Protein AF-A0A8S3G178-F1 (afdb_monomer)

InterPro domains:
  IPR011990 Tetratricopeptide-like helical domain superfamily [G3DSA:1.25.40.10] (26-113)

Sequence (120 aa):
MSNKLLINRLSSLISFEKRAMIINSDFDLANKMKLFNDNNQYQKSLELFDKYKKNNLESCSNFIITQALKACAQLGDIRRGTTIHNRIESHIKDDTYILSALISFYNANKRNFHCEIKEY

pLDDT: mean 78.48, std 17.08, range [37.66, 97.44]

Radius of gyration: 18.47 Å; Cα contacts (8 Å, |Δi|>4): 94; chains: 1; bounding box: 36×57×40 Å

Mean predicted aligned error: 11.5 Å

Nearest PDB structures (foldseek):
  8xwx-assembly1_B  TM=6.080E-01  e=5.961E-01  Homo sapiens
  7pub-assembly1_DH  TM=5.897E-01  e=4.320E-01  Trypanosoma brucei brucei
  7ya9-assembly1_A-2  TM=6.583E-01  e=1.264E+00  Homo sapiens
  2j9q-assembly1_B  TM=7.186E-01  e=2.982E+00  Homo sapiens
  1fch-assembly1_A  TM=5.607E-01  e=4.115E+00  Homo sapiens

Foldseek 3Di:
DPVVVVVVVVVVVVVVVVVLPCCVDLVSLLVVLVVCVVVVVLVVSVVSVVSVCVVPLPPHDLSSLLSNLSSCLSVLVPVVNVVSCVVCVVPCPPDPSNVVSNVSSCVSNVPVVVVVVVPD

Structure (mmCIF, N/CA/C/O backbone):
data_AF-A0A8S3G178-F1
#
_entry.id   AF-A0A8S3G178-F1
#
loop_
_atom_site.group_PDB
_atom_site.id
_atom_site.type_symbol
_atom_site.label_atom_id
_atom_site.label_alt_id
_atom_site.label_comp_id
_atom_site.label_asym_id
_atom_site.label_entity_id
_atom_site.label_seq_id
_atom_site.pdbx_PDB_ins_code
_atom_site.Cartn_x
_atom_site.Cartn_y
_atom_site.Cartn_z
_atom_site.occupancy
_atom_site.B_iso_or_equiv
_atom_site.auth_seq_id
_atom_site.auth_comp_id
_atom_site.auth_asym_id
_atom_site.auth_atom_id
_atom_site.pdbx_PDB_model_num
ATOM 1 N N . MET A 1 1 ? 6.082 43.432 -28.357 1.00 55.62 1 MET A N 1
ATOM 2 C CA . MET A 1 1 ? 4.892 42.939 -27.617 1.00 55.62 1 MET A CA 1
ATOM 3 C C . MET A 1 1 ? 4.906 41.414 -27.412 1.00 55.62 1 MET A C 1
ATOM 5 O O . MET A 1 1 ? 4.433 40.947 -26.384 1.00 55.62 1 MET A O 1
ATOM 9 N N . SER A 1 2 ? 5.524 40.641 -28.314 1.00 62.75 2 SER A N 1
ATOM 10 C CA . SER A 1 2 ? 5.521 39.166 -28.317 1.00 62.75 2 SER A CA 1
ATOM 11 C C . SER A 1 2 ? 6.310 38.483 -27.183 1.00 62.75 2 SER A C 1
ATOM 13 O O . SER A 1 2 ? 5.847 37.480 -26.649 1.00 62.75 2 SER A O 1
ATOM 15 N N . ASN A 1 3 ? 7.442 39.045 -26.735 1.00 56.53 3 ASN A N 1
ATOM 16 C CA . ASN A 1 3 ? 8.271 38.421 -25.685 1.00 56.53 3 ASN A CA 1
ATOM 17 C C . ASN A 1 3 ? 7.591 38.386 -24.311 1.00 56.53 3 ASN A C 1
ATOM 19 O O . ASN A 1 3 ? 7.723 37.409 -23.586 1.00 56.53 3 ASN A O 1
ATOM 23 N N . LYS A 1 4 ? 6.805 39.413 -23.963 1.00 66.19 4 LYS A N 1
ATOM 24 C CA . LYS A 1 4 ? 6.092 39.469 -22.677 1.00 66.19 4 LYS A CA 1
ATOM 25 C C . LYS A 1 4 ? 4.986 38.410 -22.597 1.00 66.19 4 LYS A C 1
ATOM 27 O O . LYS A 1 4 ? 4.785 37.814 -21.546 1.00 66.19 4 LYS A O 1
ATOM 32 N N . LEU A 1 5 ? 4.320 38.123 -23.720 1.00 69.94 5 LEU A N 1
ATOM 33 C CA . LEU A 1 5 ? 3.305 37.068 -23.815 1.00 69.94 5 LEU A CA 1
ATOM 34 C C . LEU A 1 5 ? 3.931 35.665 -23.718 1.00 69.94 5 LEU A C 1
ATOM 36 O O . LEU A 1 5 ? 3.379 34.789 -23.0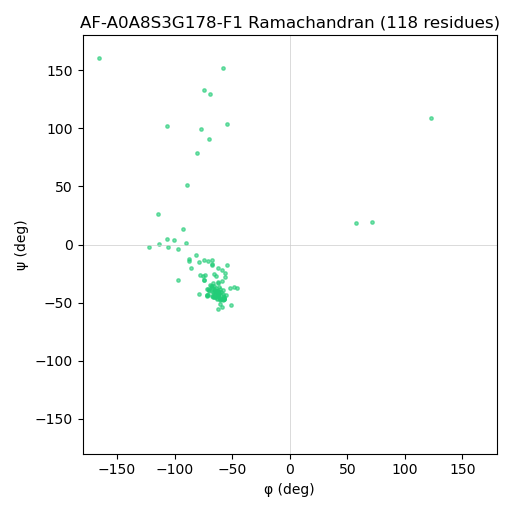58 1.00 69.94 5 LEU A O 1
ATOM 40 N N . LEU A 1 6 ? 5.103 35.474 -24.332 1.00 69.25 6 LEU A N 1
ATOM 41 C CA . LEU A 1 6 ? 5.881 34.232 -24.277 1.00 69.25 6 LEU A CA 1
ATOM 42 C C . LEU A 1 6 ? 6.439 33.968 -22.874 1.00 69.25 6 LEU A C 1
ATOM 44 O O . LEU A 1 6 ? 6.285 32.866 -22.359 1.00 69.25 6 LEU A O 1
ATOM 48 N N . ILE A 1 7 ? 6.995 34.992 -22.222 1.00 72.00 7 ILE A N 1
ATOM 49 C CA . ILE A 1 7 ? 7.466 34.918 -20.832 1.00 72.00 7 ILE A CA 1
ATOM 50 C C . ILE A 1 7 ? 6.301 34.610 -19.891 1.00 72.00 7 ILE A C 1
ATOM 52 O O . ILE A 1 7 ? 6.443 33.750 -19.026 1.00 72.00 7 ILE A O 1
ATOM 56 N N . ASN A 1 8 ? 5.137 35.237 -20.080 1.00 64.38 8 ASN A N 1
ATOM 57 C CA . ASN A 1 8 ? 3.942 34.948 -19.283 1.00 64.38 8 ASN A CA 1
ATOM 58 C C . ASN A 1 8 ? 3.431 33.515 -19.507 1.00 64.38 8 ASN A C 1
ATOM 60 O O . ASN A 1 8 ? 3.055 32.847 -18.549 1.00 64.38 8 ASN A O 1
ATOM 64 N N . ARG A 1 9 ? 3.472 33.001 -20.745 1.00 70.00 9 ARG A N 1
ATOM 65 C CA . ARG A 1 9 ? 3.132 31.598 -21.038 1.00 70.00 9 ARG A CA 1
ATOM 66 C C . ARG A 1 9 ? 4.128 30.626 -20.411 1.00 70.00 9 ARG A C 1
ATOM 68 O O . ARG A 1 9 ? 3.698 29.677 -19.768 1.00 70.00 9 ARG A O 1
ATOM 75 N N . LEU A 1 10 ? 5.430 30.881 -20.517 1.00 69.50 10 LEU A N 1
ATOM 76 C CA . LEU A 1 10 ? 6.470 30.046 -19.909 1.00 69.50 10 LEU A CA 1
ATOM 77 C C . LEU A 1 10 ? 6.400 30.069 -18.381 1.00 69.50 10 LEU A C 1
ATOM 79 O O . LEU A 1 10 ? 6.437 29.020 -17.758 1.00 69.50 10 LEU A O 1
ATOM 83 N N . SER A 1 11 ? 6.212 31.233 -17.761 1.00 72.19 11 SER A N 1
ATOM 84 C CA . SER A 1 11 ? 6.027 31.336 -16.306 1.00 72.19 11 SER A CA 1
ATOM 85 C C . SER A 1 11 ? 4.712 30.704 -15.838 1.00 72.19 11 SER A C 1
ATOM 87 O O . SER A 1 11 ? 4.682 30.088 -14.771 1.00 72.19 11 SER A O 1
ATOM 89 N N . SER A 1 12 ? 3.648 30.755 -16.649 1.00 64.25 12 SER A N 1
ATOM 90 C CA . SER A 1 12 ? 2.417 29.997 -16.396 1.00 64.25 12 SER A CA 1
ATOM 91 C C . SER A 1 12 ? 2.614 28.482 -16.538 1.00 64.25 12 SER A C 1
ATOM 93 O O . SER A 1 12 ? 2.099 27.739 -15.717 1.00 64.25 12 SER A O 1
ATOM 95 N N . LEU A 1 13 ? 3.419 28.017 -17.501 1.00 61.78 13 LEU A N 1
ATOM 96 C CA . LEU A 1 13 ? 3.734 26.597 -17.706 1.00 61.78 13 LEU A CA 1
ATOM 97 C C . LEU A 1 13 ? 4.645 26.063 -16.598 1.00 61.78 13 LEU A C 1
ATOM 99 O O . LEU A 1 13 ? 4.352 25.026 -16.025 1.00 61.78 13 LEU A O 1
ATOM 103 N N . ILE A 1 14 ? 5.667 26.824 -16.204 1.00 61.78 14 ILE A N 1
ATOM 104 C CA . ILE A 1 14 ? 6.559 26.499 -15.083 1.00 61.78 14 ILE A CA 1
ATOM 105 C C . ILE A 1 14 ? 5.786 26.492 -13.756 1.00 61.78 14 ILE A C 1
ATOM 107 O O . ILE A 1 14 ? 6.047 25.659 -12.891 1.00 61.78 14 ILE A O 1
ATOM 111 N N . SER A 1 15 ? 4.823 27.402 -13.560 1.00 56.84 15 SER A N 1
ATOM 112 C CA . SER A 1 15 ? 3.964 27.385 -12.363 1.00 56.84 15 SER A CA 1
ATOM 113 C C . SER A 1 15 ? 2.889 26.295 -12.410 1.00 56.84 15 SER A C 1
ATOM 115 O O . SER A 1 15 ? 2.498 25.793 -11.356 1.00 56.84 15 SER A O 1
ATOM 117 N N . PHE A 1 16 ? 2.453 25.887 -13.603 1.00 53.81 16 PHE A N 1
ATOM 118 C CA . PHE A 1 16 ? 1.552 24.756 -13.815 1.00 53.81 16 PHE A CA 1
ATOM 119 C C . PHE A 1 16 ? 2.260 23.416 -13.562 1.00 53.81 16 PHE A C 1
ATOM 121 O O . PHE A 1 16 ? 1.739 22.589 -12.818 1.00 53.81 16 PHE A O 1
ATOM 128 N N . GLU A 1 17 ? 3.490 23.249 -14.053 1.00 52.09 17 GLU A N 1
ATOM 129 C CA . GLU A 1 17 ? 4.360 22.103 -13.756 1.00 52.09 17 GLU A CA 1
ATOM 130 C C . GLU A 1 17 ? 4.732 22.041 -12.267 1.00 52.09 17 GLU A C 1
ATOM 132 O O . GLU A 1 17 ? 4.668 20.974 -11.663 1.00 52.09 17 GLU A O 1
ATOM 137 N N . LYS A 1 18 ? 5.005 23.185 -11.618 1.00 51.62 18 LYS A N 1
ATOM 138 C CA . LYS A 1 18 ? 5.276 23.257 -10.165 1.00 51.62 18 LYS A CA 1
ATOM 139 C C . LYS A 1 18 ? 4.056 23.013 -9.267 1.00 51.62 18 LYS A C 1
ATOM 141 O O . LYS A 1 18 ? 4.229 22.838 -8.062 1.00 51.62 18 LYS A O 1
ATOM 146 N N . ARG A 1 19 ? 2.830 23.036 -9.806 1.00 40.72 19 ARG A N 1
ATOM 147 C CA . ARG A 1 19 ? 1.593 22.745 -9.051 1.00 40.72 19 ARG A CA 1
ATOM 148 C C . ARG A 1 19 ? 1.236 21.263 -9.025 1.00 40.72 19 ARG A C 1
ATOM 150 O O . ARG A 1 19 ? 0.433 20.860 -8.182 1.00 40.72 19 ARG A O 1
ATOM 157 N N . ALA A 1 20 ? 1.849 20.447 -9.878 1.00 46.44 20 ALA A N 1
ATOM 158 C CA . ALA A 1 20 ? 1.932 19.024 -9.614 1.00 46.44 20 ALA A CA 1
ATOM 159 C C . ALA A 1 20 ? 2.874 18.844 -8.423 1.00 46.44 20 ALA A C 1
ATOM 161 O O . ALA A 1 20 ? 3.958 19.415 -8.378 1.00 46.44 20 ALA A O 1
ATOM 162 N N . MET A 1 21 ? 2.444 18.093 -7.418 1.00 48.03 21 MET A N 1
ATOM 163 C CA . MET A 1 21 ? 3.318 17.688 -6.331 1.00 48.03 21 MET A CA 1
ATOM 164 C C . MET A 1 21 ? 4.548 17.002 -6.940 1.00 48.03 21 MET A C 1
ATOM 166 O O . MET A 1 21 ? 4.435 15.877 -7.420 1.00 48.03 21 MET A O 1
ATOM 170 N N . ILE A 1 22 ? 5.688 17.701 -6.975 1.00 50.06 22 ILE A N 1
ATOM 171 C CA . ILE A 1 22 ? 6.938 17.169 -7.515 1.00 50.06 22 ILE A CA 1
ATOM 172 C C . ILE A 1 22 ? 7.416 16.110 -6.528 1.00 50.06 22 ILE A C 1
ATOM 174 O O . ILE A 1 22 ? 8.063 16.391 -5.521 1.00 50.06 22 ILE A O 1
ATOM 178 N N . ILE A 1 23 ? 7.001 14.879 -6.767 1.00 55.75 23 ILE A N 1
ATOM 179 C CA . ILE A 1 23 ? 7.631 13.714 -6.183 1.00 55.75 23 ILE A CA 1
ATOM 180 C C . ILE A 1 23 ? 8.903 13.537 -7.013 1.00 55.75 23 ILE A C 1
ATOM 182 O O . ILE A 1 23 ? 8.833 13.079 -8.149 1.00 55.75 23 ILE A O 1
ATOM 186 N N . ASN A 1 24 ? 10.041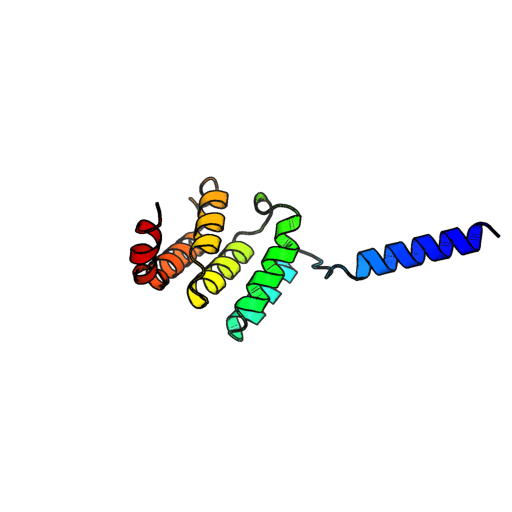 13.995 -6.486 1.00 56.91 24 ASN A 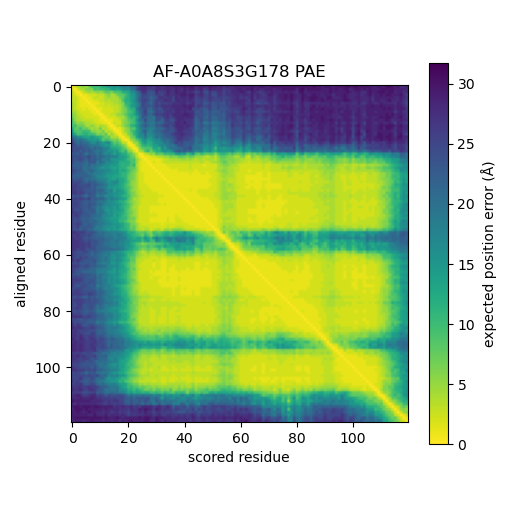N 1
ATOM 187 C CA . ASN A 1 24 ? 11.309 14.021 -7.223 1.00 56.91 24 ASN A CA 1
ATOM 188 C C . ASN A 1 24 ? 11.859 12.608 -7.517 1.00 56.91 24 ASN A C 1
ATOM 190 O O . ASN A 1 24 ? 12.761 12.474 -8.340 1.00 56.91 24 ASN A O 1
ATOM 194 N N . SER A 1 25 ? 11.321 11.558 -6.881 1.00 71.19 25 SER A N 1
ATOM 195 C CA . SER A 1 25 ? 11.703 10.160 -7.106 1.00 71.19 25 SER A CA 1
ATOM 196 C C . SER A 1 25 ? 10.699 9.166 -6.500 1.00 71.19 25 SER A C 1
ATOM 198 O O . SER A 1 25 ? 9.970 9.493 -5.561 1.00 71.19 25 SER A O 1
ATOM 200 N N . ASP A 1 26 ? 10.723 7.918 -6.978 1.00 77.00 26 ASP A N 1
ATOM 201 C CA . ASP A 1 26 ? 10.045 6.761 -6.364 1.00 77.00 26 ASP A CA 1
ATOM 202 C C . ASP A 1 26 ? 10.323 6.659 -4.845 1.00 77.00 26 ASP A C 1
ATOM 204 O O . ASP A 1 26 ? 9.445 6.337 -4.041 1.00 77.00 26 ASP A O 1
ATOM 208 N N . PHE A 1 27 ? 11.547 7.005 -4.437 1.00 78.81 27 PHE A N 1
ATOM 209 C CA . PHE A 1 27 ? 11.989 7.001 -3.044 1.00 78.81 27 PHE A CA 1
ATOM 210 C C . PHE A 1 27 ? 11.271 8.060 -2.192 1.00 78.81 27 PHE A C 1
ATOM 212 O O . PHE A 1 27 ? 10.806 7.761 -1.087 1.00 78.81 27 PHE A O 1
ATOM 219 N N . ASP A 1 28 ? 11.123 9.285 -2.703 1.00 83.56 28 ASP A N 1
ATOM 220 C CA . ASP A 1 28 ? 10.434 10.368 -1.989 1.00 83.56 28 ASP A CA 1
ATOM 221 C C . ASP A 1 28 ? 8.952 10.058 -1.787 1.00 83.56 28 ASP A C 1
ATOM 223 O O . ASP A 1 28 ? 8.390 10.330 -0.719 1.00 83.56 28 ASP A O 1
ATOM 227 N N . LEU A 1 29 ? 8.318 9.451 -2.795 1.00 86.38 29 LEU A N 1
ATOM 228 C CA . LEU A 1 29 ? 6.944 8.978 -2.676 1.00 86.38 29 LEU A CA 1
ATOM 229 C C . LEU A 1 29 ? 6.817 7.966 -1.553 1.00 86.38 29 LEU A C 1
ATOM 231 O O . LEU A 1 29 ? 5.974 8.126 -0.670 1.00 86.38 29 LEU A O 1
ATOM 235 N N . ALA A 1 30 ? 7.642 6.924 -1.599 1.00 87.62 30 ALA A N 1
ATOM 236 C CA . ALA A 1 30 ? 7.506 5.794 -0.705 1.00 87.62 30 ALA A CA 1
ATOM 237 C C . ALA A 1 30 ? 7.727 6.205 0.756 1.00 87.62 30 ALA A C 1
ATOM 239 O O . ALA A 1 30 ? 6.951 5.824 1.634 1.00 87.62 30 ALA A O 1
ATOM 240 N N . ASN A 1 31 ? 8.716 7.066 1.014 1.00 91.00 31 ASN A N 1
ATOM 241 C CA . ASN A 1 31 ? 8.953 7.627 2.343 1.00 91.00 31 ASN A CA 1
ATOM 242 C C . ASN A 1 31 ? 7.792 8.493 2.825 1.00 91.00 31 ASN A C 1
ATOM 244 O O . ASN A 1 31 ? 7.401 8.417 3.991 1.00 91.00 31 ASN A O 1
ATOM 248 N N . LYS A 1 32 ? 7.198 9.294 1.937 1.00 92.56 32 LYS A N 1
ATOM 249 C CA . LYS A 1 32 ? 6.063 10.145 2.298 1.00 92.56 32 LYS A CA 1
ATOM 250 C C . LYS A 1 32 ? 4.787 9.338 2.541 1.00 92.56 32 LYS A C 1
ATOM 252 O O . LYS A 1 32 ? 4.057 9.630 3.485 1.00 92.56 32 LYS A O 1
ATOM 257 N N . MET A 1 33 ? 4.546 8.293 1.751 1.00 95.00 33 MET A N 1
ATOM 258 C CA . MET A 1 33 ? 3.469 7.330 1.994 1.00 95.00 33 MET A CA 1
ATOM 259 C C . MET A 1 33 ? 3.670 6.591 3.315 1.00 95.00 33 MET A C 1
ATOM 261 O O . MET A 1 33 ? 2.730 6.488 4.102 1.00 95.00 33 MET A O 1
ATOM 265 N N . LYS A 1 34 ? 4.898 6.139 3.604 1.00 95.50 34 LYS A N 1
ATOM 266 C CA . LYS A 1 34 ? 5.238 5.541 4.898 1.00 95.50 34 LYS A CA 1
ATOM 267 C C . LYS A 1 34 ? 4.950 6.509 6.045 1.00 95.50 34 LYS A C 1
ATOM 269 O O . LYS A 1 34 ? 4.278 6.122 6.992 1.00 95.50 34 LYS A O 1
ATOM 274 N N . LEU A 1 35 ? 5.381 7.768 5.936 1.00 96.19 35 LEU A N 1
ATOM 275 C CA . LEU A 1 35 ? 5.114 8.795 6.946 1.00 96.19 35 LEU A CA 1
ATOM 276 C C . LEU A 1 35 ? 3.609 8.995 7.179 1.00 96.19 35 LEU A C 1
ATOM 278 O O . LEU A 1 35 ? 3.172 9.109 8.322 1.00 96.19 35 LEU A O 1
ATOM 282 N N . PHE A 1 36 ? 2.798 9.030 6.119 1.00 96.88 36 PHE A N 1
ATOM 283 C CA . PHE A 1 36 ? 1.345 9.112 6.268 1.00 96.88 36 PHE A CA 1
ATOM 284 C C . PHE A 1 36 ? 0.763 7.870 6.942 1.00 96.88 36 PHE A C 1
ATOM 286 O O . PHE A 1 36 ? -0.055 8.008 7.849 1.00 96.88 36 PHE A O 1
ATOM 293 N N . ASN A 1 37 ? 1.205 6.676 6.549 1.00 97.19 37 ASN A N 1
ATOM 294 C CA . ASN A 1 37 ? 0.752 5.419 7.137 1.00 97.19 37 ASN A CA 1
ATOM 295 C C . ASN A 1 37 ? 1.105 5.311 8.625 1.00 97.19 37 ASN A C 1
ATOM 297 O O . ASN A 1 37 ? 0.262 4.907 9.418 1.00 97.19 37 ASN A O 1
ATOM 301 N N . ASP A 1 38 ? 2.324 5.688 9.011 1.00 96.25 38 ASP A N 1
ATOM 302 C CA . ASP A 1 38 ? 2.780 5.655 10.406 1.00 96.25 38 ASP A CA 1
ATOM 303 C C . ASP A 1 38 ? 2.006 6.660 11.280 1.00 96.25 38 ASP A C 1
ATOM 305 O O . ASP A 1 38 ? 1.814 6.433 12.471 1.00 96.25 38 ASP A O 1
ATOM 309 N N . ASN A 1 39 ? 1.468 7.720 10.668 1.00 97.44 39 ASN A N 1
ATOM 310 C CA . ASN A 1 39 ? 0.589 8.701 11.308 1.00 97.44 39 ASN A CA 1
ATOM 311 C C . ASN A 1 39 ? -0.913 8.375 11.172 1.00 97.44 39 ASN A C 1
ATOM 313 O O . ASN A 1 39 ? -1.748 9.249 11.408 1.00 97.44 39 ASN A O 1
ATOM 317 N N . ASN A 1 40 ? -1.282 7.154 10.764 1.00 97.12 40 ASN A N 1
ATOM 318 C CA . ASN A 1 40 ? -2.667 6.721 10.514 1.00 97.12 40 ASN A CA 1
ATOM 319 C C . ASN A 1 40 ? -3.434 7.557 9.465 1.00 97.12 40 ASN A C 1
ATOM 321 O O . ASN A 1 40 ? -4.661 7.516 9.382 1.00 97.12 40 ASN A O 1
ATOM 325 N N . GLN A 1 41 ? -2.731 8.316 8.624 1.00 97.00 41 GLN A N 1
ATOM 326 C CA . GLN A 1 41 ? -3.305 9.134 7.553 1.00 97.00 41 GLN A CA 1
ATOM 327 C C . GLN A 1 41 ? -3.424 8.331 6.250 1.00 97.00 41 GLN A C 1
ATOM 329 O O . GLN A 1 41 ? -2.976 8.764 5.187 1.00 97.00 41 GLN A O 1
ATOM 334 N N . TYR A 1 42 ? -4.039 7.150 6.327 1.00 97.12 42 TYR A N 1
ATOM 335 C CA . TYR A 1 42 ? -4.110 6.180 5.229 1.00 97.12 42 TYR A CA 1
ATOM 336 C C . TYR A 1 42 ? -4.753 6.752 3.962 1.00 97.12 42 TYR A C 1
ATOM 338 O O . TYR A 1 42 ? -4.260 6.524 2.860 1.00 97.12 42 TYR A O 1
ATOM 346 N N . GLN A 1 43 ? -5.795 7.573 4.115 1.00 96.88 43 GLN A N 1
ATOM 347 C CA . GLN A 1 43 ? -6.462 8.215 2.982 1.00 96.88 43 GLN A CA 1
ATOM 348 C C . GLN A 1 43 ? -5.508 9.144 2.217 1.00 96.88 43 GLN A C 1
ATOM 350 O O . GLN A 1 43 ? -5.429 9.077 0.995 1.00 96.88 43 GLN A O 1
ATOM 355 N N . LYS A 1 44 ? -4.706 9.951 2.929 1.00 95.00 44 LYS A N 1
ATOM 356 C CA . LYS A 1 44 ? -3.705 10.838 2.309 1.00 95.00 44 LYS A CA 1
ATOM 357 C C . LYS A 1 44 ? -2.590 10.049 1.628 1.00 95.00 44 LYS A C 1
ATOM 359 O O . LYS A 1 44 ? -2.092 10.471 0.587 1.00 95.00 44 LYS A O 1
ATOM 364 N N . SER A 1 45 ? -2.204 8.913 2.211 1.00 95.19 45 SER A N 1
ATOM 365 C CA . SER A 1 45 ? -1.243 7.981 1.614 1.00 95.19 45 SER A CA 1
ATOM 366 C C . SER A 1 45 ? -1.742 7.461 0.265 1.00 95.19 45 SER A C 1
ATOM 368 O O . SER A 1 45 ? -1.017 7.523 -0.727 1.00 95.19 45 SER A O 1
ATOM 370 N N . LEU A 1 46 ? -3.010 7.042 0.192 1.00 94.38 46 LEU A N 1
ATOM 371 C CA . LEU A 1 46 ? -3.619 6.566 -1.049 1.00 94.38 46 LEU A CA 1
ATOM 372 C C . LEU A 1 46 ? -3.886 7.677 -2.067 1.00 94.38 46 LEU A C 1
ATOM 374 O O . LEU A 1 46 ? -3.650 7.468 -3.249 1.00 94.38 46 LEU A O 1
ATOM 378 N N . GLU A 1 47 ? -4.306 8.869 -1.646 1.00 92.56 47 GLU A N 1
ATOM 379 C CA . GLU A 1 47 ? -4.432 10.020 -2.552 1.00 92.56 47 GLU A CA 1
ATOM 380 C C . GLU A 1 47 ? -3.088 10.401 -3.176 1.00 92.56 47 GLU A C 1
ATOM 382 O O . GLU A 1 47 ? -3.010 10.790 -4.343 1.00 92.56 47 GLU A O 1
ATOM 387 N N . LEU A 1 48 ? -2.018 10.308 -2.387 1.00 89.88 48 LEU A N 1
ATOM 388 C CA . LEU A 1 48 ? -0.666 10.533 -2.861 1.00 89.88 48 LEU A CA 1
ATOM 389 C C . LEU A 1 48 ? -0.247 9.443 -3.862 1.00 89.88 48 LEU A C 1
ATOM 391 O O . LEU A 1 48 ? 0.267 9.762 -4.935 1.00 89.88 48 LEU A O 1
ATOM 395 N N . PHE A 1 49 ? -0.524 8.181 -3.543 1.00 89.94 49 PHE A N 1
ATOM 396 C CA . PHE A 1 49 ? -0.308 7.063 -4.454 1.00 89.94 49 PHE A CA 1
ATOM 397 C C . PHE A 1 49 ? -1.068 7.235 -5.773 1.00 89.94 49 PHE A C 1
ATOM 399 O O . PHE A 1 49 ? -0.472 7.092 -6.833 1.00 89.94 49 PHE A O 1
ATOM 406 N N . ASP A 1 50 ? -2.347 7.610 -5.736 1.00 87.81 50 ASP A N 1
ATOM 407 C CA . ASP A 1 50 ? -3.181 7.803 -6.929 1.00 87.81 50 ASP A CA 1
ATOM 408 C C . ASP A 1 50 ? -2.647 8.928 -7.825 1.00 87.81 50 ASP A C 1
ATOM 410 O O . ASP A 1 50 ? -2.622 8.799 -9.053 1.00 87.81 50 ASP A O 1
ATOM 414 N N . LYS A 1 51 ? -2.175 10.024 -7.214 1.00 83.69 51 LYS A N 1
ATOM 415 C CA . LYS A 1 51 ? -1.532 11.132 -7.936 1.00 83.69 51 LYS A CA 1
ATOM 416 C C . LYS A 1 51 ? -0.270 10.677 -8.663 1.00 83.69 51 LYS A C 1
ATOM 418 O O . LYS A 1 51 ? -0.022 11.155 -9.766 1.00 83.69 51 LYS A O 1
ATOM 423 N N . TYR A 1 52 ? 0.496 9.762 -8.072 1.00 79.31 52 TYR A N 1
ATOM 424 C CA . TYR A 1 52 ? 1.707 9.222 -8.689 1.00 79.31 52 TYR A CA 1
ATOM 425 C C . TYR A 1 52 ? 1.419 8.146 -9.742 1.00 79.31 52 TYR A C 1
ATOM 427 O O . TYR A 1 52 ? 1.968 8.168 -10.842 1.00 79.31 52 TYR A O 1
ATOM 435 N N . LYS A 1 53 ? 0.478 7.248 -9.437 1.00 69.00 53 LYS A N 1
ATOM 43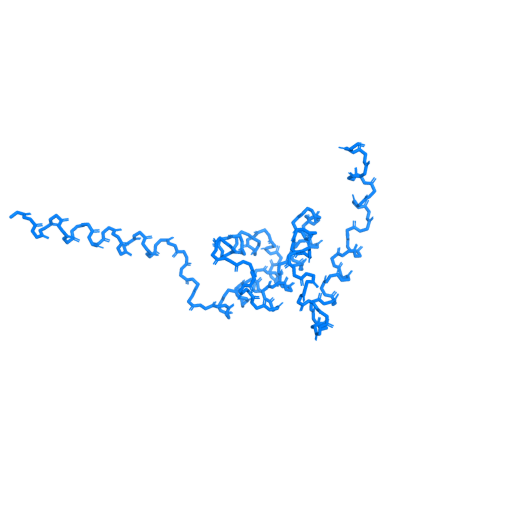6 C CA . LYS A 1 53 ? 0.034 6.126 -10.273 1.00 69.00 53 LYS A CA 1
ATOM 437 C C . LYS A 1 53 ? -0.452 6.557 -11.657 1.00 69.00 53 LYS A C 1
ATOM 439 O O . LYS A 1 53 ? -0.381 5.753 -12.587 1.00 69.00 53 LYS A O 1
ATOM 444 N N . LYS A 1 54 ? -0.898 7.810 -11.826 1.00 60.47 54 LYS A N 1
ATOM 445 C CA . LYS A 1 54 ? -1.306 8.373 -13.126 1.00 60.47 54 LYS A CA 1
ATOM 446 C C . LYS A 1 54 ? -0.219 8.248 -14.214 1.00 60.47 54 LYS A C 1
ATOM 448 O O . LYS A 1 54 ? -0.560 8.311 -15.389 1.00 60.47 54 LYS A O 1
ATOM 453 N N . ASN A 1 55 ? 1.040 8.010 -13.829 1.00 55.41 55 ASN A N 1
ATOM 454 C CA . ASN A 1 55 ? 2.190 7.941 -14.732 1.00 55.41 55 ASN A CA 1
ATOM 455 C C . ASN A 1 55 ? 2.762 6.528 -14.997 1.00 55.41 55 ASN A C 1
ATOM 457 O O . ASN A 1 55 ? 3.756 6.467 -15.708 1.00 55.41 55 ASN A O 1
ATOM 461 N N . ASN A 1 56 ? 2.145 5.445 -14.486 1.00 61.75 56 ASN A N 1
ATOM 462 C CA . ASN A 1 56 ? 2.422 3.997 -14.700 1.00 61.75 56 ASN A CA 1
ATOM 463 C C . ASN A 1 56 ? 2.708 3.228 -13.397 1.00 61.75 56 ASN A C 1
ATOM 465 O O . ASN A 1 56 ? 3.771 3.326 -12.791 1.00 61.75 56 ASN A O 1
ATOM 469 N N . LEU A 1 57 ? 1.754 2.379 -13.011 1.00 65.06 57 LEU A N 1
ATOM 470 C CA . LEU A 1 57 ? 1.828 1.477 -11.851 1.00 65.06 57 LEU A CA 1
ATOM 471 C C . LEU A 1 57 ? 2.951 0.435 -11.961 1.00 65.06 57 LEU A C 1
ATOM 473 O O . LEU A 1 57 ? 3.536 0.055 -10.955 1.00 65.06 57 LEU A O 1
ATOM 477 N N . GLU A 1 58 ? 3.236 -0.013 -13.182 1.00 63.75 58 GLU A N 1
ATOM 478 C CA . GLU A 1 58 ? 4.252 -1.032 -13.492 1.00 63.75 58 GLU A CA 1
ATOM 479 C C . GLU A 1 58 ? 5.681 -0.541 -13.224 1.00 63.75 58 GLU A C 1
ATOM 481 O O . GLU A 1 58 ? 6.599 -1.345 -13.110 1.00 63.75 58 GLU A O 1
ATOM 486 N N . SER A 1 59 ? 5.870 0.775 -13.087 1.00 66.75 59 SER A N 1
ATOM 487 C CA . SER A 1 59 ? 7.163 1.388 -12.773 1.00 66.75 59 SER A CA 1
ATOM 488 C C . SER A 1 59 ? 7.349 1.692 -11.285 1.00 66.75 59 SER A C 1
ATOM 490 O O . SER A 1 59 ? 8.420 2.152 -10.909 1.00 66.75 59 SER A O 1
ATOM 492 N N . CYS A 1 60 ? 6.336 1.463 -10.441 1.00 79.38 60 CYS A N 1
ATOM 493 C CA . CYS A 1 60 ? 6.441 1.722 -9.007 1.00 79.38 60 CYS A CA 1
ATOM 494 C C . CYS A 1 60 ? 7.303 0.655 -8.323 1.00 79.38 60 CYS A C 1
ATOM 496 O O . CYS A 1 60 ? 7.055 -0.540 -8.473 1.00 79.38 60 CYS A O 1
ATOM 498 N N . SER A 1 61 ? 8.240 1.079 -7.478 1.00 85.12 61 SER A N 1
ATOM 499 C CA . SER A 1 61 ? 8.977 0.163 -6.607 1.00 85.12 61 SER A CA 1
ATOM 500 C C . SER A 1 61 ? 8.070 -0.655 -5.674 1.00 85.12 61 SER A C 1
ATOM 502 O O . SER A 1 61 ? 7.020 -0.205 -5.196 1.00 85.12 61 SER A O 1
ATOM 504 N N . ASN A 1 62 ? 8.546 -1.847 -5.314 1.00 87.06 62 ASN A N 1
ATOM 505 C CA . ASN A 1 62 ? 7.870 -2.774 -4.401 1.00 87.06 62 ASN A CA 1
ATOM 506 C C . ASN A 1 62 ? 7.543 -2.157 -3.031 1.00 87.06 62 ASN A C 1
ATOM 508 O O . ASN A 1 62 ? 6.551 -2.504 -2.379 1.00 87.06 62 ASN A O 1
ATOM 512 N N . PHE A 1 63 ? 8.341 -1.177 -2.608 1.00 89.25 63 PHE A N 1
ATOM 513 C CA . PHE A 1 63 ? 8.117 -0.458 -1.364 1.00 89.25 63 PHE A CA 1
ATOM 514 C C . PHE A 1 63 ? 6.883 0.456 -1.428 1.00 89.25 63 PHE A C 1
ATOM 516 O O . PHE A 1 63 ? 6.093 0.475 -0.482 1.00 89.25 63 PHE A O 1
ATOM 523 N N . ILE A 1 64 ? 6.652 1.148 -2.550 1.00 91.00 64 ILE A N 1
ATOM 524 C CA . ILE A 1 64 ? 5.439 1.954 -2.776 1.00 91.00 64 ILE A CA 1
ATOM 525 C C . ILE A 1 64 ? 4.199 1.055 -2.722 1.00 91.00 64 ILE A C 1
ATOM 527 O O . ILE A 1 64 ? 3.230 1.368 -2.028 1.00 91.00 64 ILE A O 1
ATOM 531 N N . ILE A 1 65 ? 4.257 -0.090 -3.408 1.00 91.44 65 ILE A N 1
ATOM 532 C CA . ILE A 1 65 ? 3.184 -1.094 -3.436 1.00 91.44 65 ILE A CA 1
ATOM 533 C C . ILE A 1 65 ? 2.850 -1.564 -2.016 1.00 91.44 65 ILE A C 1
ATOM 535 O O . ILE A 1 65 ? 1.685 -1.572 -1.617 1.00 91.44 65 ILE A O 1
ATOM 539 N N . THR A 1 66 ? 3.873 -1.887 -1.223 1.00 93.50 66 THR A N 1
ATOM 540 C CA . THR A 1 66 ? 3.721 -2.302 0.178 1.00 93.50 66 THR A CA 1
ATOM 541 C C . THR A 1 66 ? 3.007 -1.233 1.012 1.00 93.50 66 THR A C 1
ATOM 543 O O . THR A 1 66 ? 2.087 -1.544 1.774 1.00 93.50 66 THR A O 1
ATOM 546 N N . GLN A 1 67 ? 3.373 0.045 0.848 1.00 95.56 67 GLN A N 1
ATOM 547 C CA . GLN A 1 67 ? 2.707 1.144 1.552 1.00 95.56 67 GLN A CA 1
ATOM 548 C C . GLN A 1 67 ? 1.254 1.344 1.096 1.00 95.56 67 GLN A C 1
ATOM 550 O O . GLN A 1 67 ? 0.392 1.626 1.934 1.00 95.56 67 GLN A O 1
ATOM 555 N N . ALA A 1 68 ? 0.963 1.173 -0.196 1.00 95.19 68 ALA A N 1
ATOM 556 C CA . ALA A 1 68 ? -0.394 1.258 -0.728 1.00 95.19 68 ALA A CA 1
ATOM 557 C C . ALA A 1 68 ? -1.287 0.132 -0.180 1.00 95.19 68 ALA A C 1
ATOM 559 O O . ALA A 1 68 ? -2.399 0.396 0.281 1.00 95.19 68 ALA A O 1
ATOM 560 N N . LEU A 1 69 ? -0.790 -1.111 -0.156 1.00 95.25 69 LEU A N 1
ATOM 561 C CA . LEU A 1 69 ? -1.512 -2.265 0.390 1.00 95.25 69 LEU A CA 1
ATOM 562 C C . LEU A 1 69 ? -1.796 -2.110 1.888 1.00 95.25 69 LEU A C 1
ATOM 564 O O . LEU A 1 69 ? -2.921 -2.362 2.320 1.00 95.25 69 LEU A O 1
ATOM 568 N N . LYS A 1 70 ? -0.822 -1.618 2.670 1.00 95.56 70 LYS A N 1
ATOM 569 C CA . LYS A 1 70 ? -1.019 -1.303 4.096 1.00 95.56 70 LYS A CA 1
ATOM 570 C C . LYS A 1 70 ? -2.157 -0.297 4.292 1.00 95.56 70 LYS A C 1
ATOM 57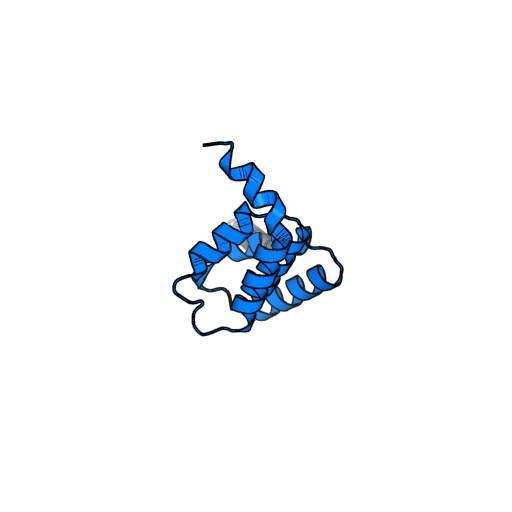2 O O . LYS A 1 70 ? -3.016 -0.511 5.143 1.00 95.56 70 LYS A O 1
ATOM 577 N N . ALA A 1 71 ? -2.194 0.772 3.498 1.00 96.88 71 ALA A N 1
ATOM 578 C CA . ALA A 1 71 ? -3.257 1.769 3.585 1.00 96.88 71 ALA A CA 1
ATOM 579 C C . ALA A 1 71 ? -4.629 1.202 3.171 1.00 96.88 71 ALA A C 1
ATOM 581 O O . ALA A 1 71 ? -5.618 1.451 3.859 1.00 96.88 71 ALA A O 1
ATOM 582 N N . CYS A 1 72 ? -4.690 0.382 2.112 1.00 96.19 72 CYS A N 1
ATOM 583 C CA . CYS A 1 72 ? -5.924 -0.305 1.704 1.00 96.19 72 CYS A CA 1
ATOM 584 C C . CYS A 1 72 ? -6.443 -1.243 2.802 1.00 96.19 72 CYS A C 1
ATOM 586 O O . CYS A 1 72 ? -7.644 -1.285 3.056 1.00 96.19 72 CYS A O 1
ATOM 588 N N . ALA A 1 73 ? -5.547 -1.966 3.482 1.00 95.12 73 ALA A N 1
ATOM 589 C CA . ALA A 1 73 ? -5.902 -2.865 4.578 1.00 95.12 73 ALA A CA 1
ATOM 590 C C . ALA A 1 73 ? -6.561 -2.117 5.744 1.00 95.12 73 ALA A C 1
ATOM 592 O O . ALA A 1 73 ? -7.562 -2.575 6.281 1.00 95.12 73 ALA A O 1
ATOM 593 N N . GLN A 1 74 ? -6.016 -0.952 6.101 1.00 95.88 74 GLN A N 1
ATOM 594 C CA . GLN A 1 74 ? -6.499 -0.140 7.221 1.00 95.88 74 GLN A CA 1
ATOM 595 C C . GLN A 1 74 ? -7.806 0.597 6.911 1.00 95.88 74 GLN A C 1
ATOM 597 O O . GLN A 1 74 ? -8.613 0.819 7.807 1.00 95.88 74 GLN A O 1
ATOM 602 N N . LEU A 1 75 ? -8.031 0.962 5.647 1.00 94.81 75 LEU A N 1
ATOM 603 C CA . LEU A 1 75 ? -9.269 1.612 5.206 1.00 94.81 75 LEU A CA 1
ATOM 604 C C . LEU A 1 75 ? -10.377 0.628 4.821 1.00 94.81 75 LEU A C 1
ATOM 606 O O . LEU A 1 75 ? -11.515 1.045 4.626 1.00 94.81 75 LEU A O 1
ATOM 610 N N . GLY A 1 76 ? -10.057 -0.657 4.676 1.00 93.12 76 GLY A N 1
ATOM 611 C CA . GLY A 1 76 ? -10.998 -1.651 4.170 1.00 93.12 76 GLY A CA 1
ATOM 612 C C . GLY A 1 76 ? -11.301 -1.532 2.668 1.00 93.12 76 GLY A C 1
ATOM 613 O O . GLY A 1 76 ? -12.325 -2.033 2.212 1.00 93.12 76 GLY A O 1
ATOM 614 N N . ASP A 1 77 ? -10.446 -0.857 1.888 1.00 93.69 77 ASP A N 1
ATOM 615 C CA . ASP A 1 77 ? -10.651 -0.623 0.447 1.00 93.69 77 ASP A CA 1
ATOM 616 C C . ASP A 1 77 ? -10.239 -1.864 -0.368 1.00 93.69 77 ASP A C 1
ATOM 618 O O . ASP A 1 77 ? -9.142 -1.938 -0.939 1.00 93.69 77 ASP A O 1
ATOM 622 N N . ILE A 1 78 ? -11.117 -2.877 -0.388 1.00 91.44 78 ILE A N 1
ATOM 623 C CA . ILE A 1 78 ? -10.868 -4.151 -1.082 1.00 91.44 78 ILE A CA 1
ATOM 624 C C . ILE A 1 78 ? -10.667 -3.935 -2.571 1.00 91.44 78 ILE A C 1
ATOM 626 O O . ILE A 1 78 ? -9.715 -4.463 -3.154 1.00 91.44 78 ILE A O 1
ATOM 630 N N . ARG A 1 79 ? -11.558 -3.161 -3.193 1.00 91.12 79 ARG A N 1
ATOM 631 C CA . ARG A 1 79 ? -11.535 -2.913 -4.633 1.00 91.12 79 ARG A CA 1
ATOM 632 C C . ARG A 1 79 ? -10.182 -2.367 -5.075 1.00 91.12 79 ARG A C 1
ATOM 634 O O . ARG A 1 79 ? -9.628 -2.805 -6.083 1.00 91.12 79 ARG A O 1
ATOM 641 N N . ARG A 1 80 ? -9.607 -1.429 -4.317 1.00 91.56 80 ARG A N 1
ATOM 642 C CA . ARG A 1 80 ? -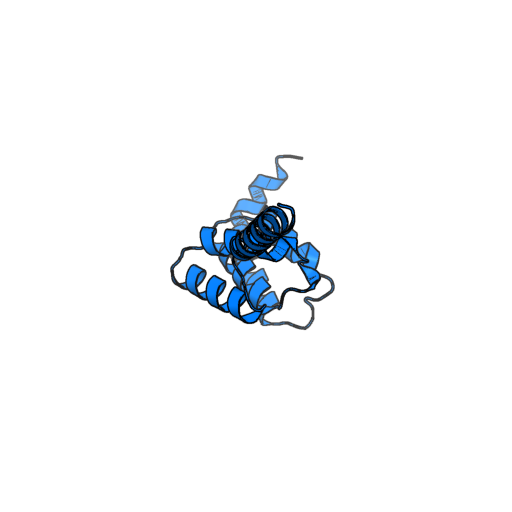8.293 -0.873 -4.649 1.00 91.56 80 ARG A CA 1
ATOM 643 C C . ARG A 1 80 ? -7.164 -1.868 -4.408 1.00 91.56 80 ARG A C 1
ATOM 645 O O . ARG A 1 80 ? -6.305 -2.003 -5.277 1.00 91.56 80 ARG A O 1
ATOM 652 N N . GLY A 1 81 ? -7.167 -2.579 -3.280 1.00 92.44 81 GLY A N 1
ATOM 653 C CA . GLY A 1 81 ? -6.124 -3.563 -2.971 1.00 92.44 81 GLY A CA 1
ATOM 654 C C . GLY A 1 81 ? -6.091 -4.738 -3.956 1.00 92.44 81 GLY A C 1
ATOM 655 O O . GLY A 1 81 ? -5.016 -5.128 -4.406 1.00 92.44 81 GLY A O 1
ATOM 656 N N . THR A 1 82 ? -7.257 -5.233 -4.380 1.00 91.75 82 THR A N 1
ATOM 657 C CA . THR A 1 82 ? -7.382 -6.268 -5.425 1.00 91.75 82 THR A CA 1
ATOM 658 C C . THR A 1 82 ? -6.933 -5.756 -6.792 1.00 91.75 82 THR A C 1
ATOM 660 O O . THR A 1 82 ? -6.189 -6.440 -7.488 1.0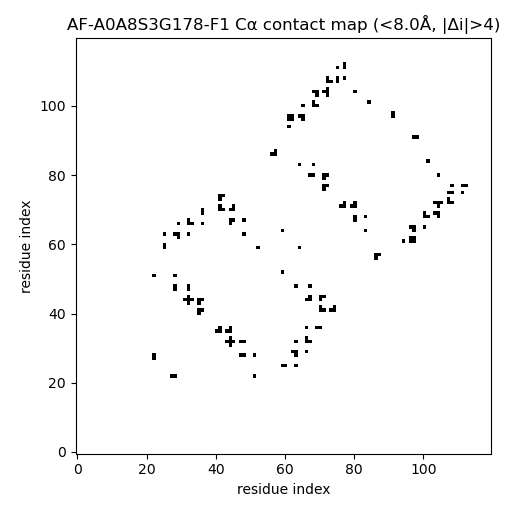0 91.75 82 THR A O 1
ATOM 663 N N . THR A 1 83 ? -7.284 -4.515 -7.149 1.00 90.69 83 THR A N 1
ATOM 664 C CA . THR A 1 83 ? -6.786 -3.878 -8.381 1.00 90.69 83 THR A CA 1
ATOM 665 C C . THR A 1 83 ? -5.261 -3.770 -8.389 1.00 90.69 83 THR A C 1
ATOM 667 O O . THR A 1 83 ? -4.642 -3.982 -9.429 1.00 90.69 83 THR A O 1
ATOM 670 N N . ILE A 1 84 ? -4.647 -3.424 -7.249 1.00 90.62 84 ILE A N 1
ATOM 671 C CA . ILE A 1 84 ? -3.187 -3.402 -7.114 1.00 90.62 84 ILE A CA 1
ATOM 672 C C . ILE A 1 84 ? -2.648 -4.814 -7.322 1.00 90.62 84 ILE A C 1
ATOM 674 O O . ILE A 1 84 ? -1.850 -4.983 -8.236 1.00 90.62 84 ILE A O 1
ATOM 678 N N . HIS A 1 85 ? -3.127 -5.806 -6.559 1.00 90.62 85 HIS A N 1
ATOM 679 C CA . HIS A 1 85 ? -2.678 -7.201 -6.638 1.00 90.62 85 HIS A CA 1
ATOM 680 C C . HIS A 1 85 ? -2.697 -7.746 -8.075 1.00 90.62 85 HIS A C 1
ATOM 682 O O . HIS A 1 85 ? -1.656 -8.180 -8.561 1.00 90.62 85 HIS A O 1
ATOM 688 N N . ASN A 1 86 ? -3.821 -7.620 -8.786 1.00 88.50 86 ASN A N 1
ATOM 689 C CA . ASN A 1 86 ? -3.957 -8.098 -10.167 1.00 88.50 86 ASN A CA 1
ATOM 690 C C . ASN A 1 86 ? -2.936 -7.453 -11.122 1.00 88.50 86 ASN A C 1
ATOM 692 O O . ASN A 1 86 ? -2.524 -8.061 -12.104 1.00 88.50 86 ASN A O 1
ATOM 696 N N . ARG A 1 87 ? -2.527 -6.203 -10.863 1.00 84.94 87 ARG A N 1
ATOM 697 C CA . ARG A 1 87 ? -1.576 -5.478 -11.719 1.00 84.94 87 ARG A CA 1
ATOM 698 C C . ARG A 1 87 ? -0.128 -5.912 -11.503 1.00 84.94 87 ARG A C 1
ATOM 700 O O . ARG A 1 87 ? 0.688 -5.746 -12.400 1.00 84.94 87 ARG A O 1
ATOM 707 N N . ILE A 1 88 ? 0.191 -6.417 -10.317 1.00 84.31 88 ILE A N 1
ATOM 708 C CA . ILE A 1 88 ? 1.556 -6.791 -9.933 1.00 84.31 88 ILE A CA 1
ATOM 709 C C . ILE A 1 88 ? 1.758 -8.313 -9.916 1.00 84.31 88 ILE A C 1
ATOM 711 O O . ILE A 1 88 ? 2.872 -8.766 -9.681 1.00 84.31 88 ILE A O 1
ATOM 715 N N . GLU A 1 89 ? 0.717 -9.109 -10.191 1.00 83.31 89 GLU A N 1
ATOM 716 C CA . GLU A 1 89 ? 0.725 -10.583 -10.157 1.00 83.31 89 GLU A CA 1
ATOM 717 C C . GLU A 1 89 ? 1.864 -11.206 -10.977 1.00 83.31 89 GLU A C 1
ATOM 719 O O . GLU A 1 89 ? 2.509 -12.156 -10.530 1.00 83.31 89 GLU A O 1
ATOM 724 N N . SER A 1 90 ? 2.197 -10.612 -12.125 1.00 76.94 90 SER A N 1
ATOM 725 C CA . SER A 1 90 ? 3.316 -11.035 -12.976 1.00 76.94 90 SER A CA 1
ATOM 726 C C . SER A 1 90 ? 4.705 -10.804 -12.363 1.00 76.94 90 SER A C 1
ATOM 728 O O . SER A 1 90 ? 5.667 -11.419 -12.819 1.00 76.94 90 SER A O 1
ATOM 730 N N . HIS A 1 91 ? 4.823 -9.950 -11.341 1.00 71.00 91 HIS A N 1
ATOM 731 C CA . HIS A 1 91 ? 6.091 -9.479 -10.764 1.00 71.00 91 HIS A CA 1
ATOM 732 C C . HIS A 1 91 ? 6.250 -9.780 -9.259 1.00 71.00 91 HIS A C 1
ATOM 734 O O . HIS A 1 91 ? 7.293 -9.482 -8.686 1.00 71.00 91 HIS A O 1
ATOM 740 N N . ILE A 1 92 ? 5.247 -10.383 -8.606 1.00 69.81 92 ILE A N 1
ATOM 741 C CA . ILE A 1 92 ? 5.225 -10.598 -7.143 1.00 69.81 92 ILE A CA 1
ATOM 742 C C . ILE A 1 92 ? 6.174 -11.701 -6.653 1.00 69.81 92 ILE A C 1
ATOM 744 O O . ILE A 1 92 ? 6.568 -11.678 -5.488 1.00 69.81 92 ILE A O 1
ATOM 748 N N . LYS A 1 93 ? 6.501 -12.691 -7.494 1.00 65.00 93 LYS A N 1
ATOM 749 C CA . LYS A 1 93 ? 6.953 -14.017 -7.025 1.00 65.00 93 LYS A CA 1
ATOM 750 C C . LYS A 1 93 ? 8.208 -14.020 -6.144 1.00 65.00 93 LYS A C 1
ATOM 752 O O . LYS A 1 93 ? 8.345 -14.945 -5.350 1.00 65.00 93 LYS A O 1
ATOM 757 N N . ASP A 1 94 ? 9.036 -12.980 -6.210 1.00 70.44 94 ASP A N 1
ATOM 758 C CA . ASP A 1 94 ? 10.319 -12.932 -5.504 1.00 70.44 94 ASP A CA 1
ATOM 759 C C . ASP A 1 94 ? 10.399 -11.869 -4.387 1.00 70.44 94 ASP A C 1
ATOM 761 O O . ASP A 1 94 ? 11.429 -11.767 -3.721 1.00 70.44 94 ASP A O 1
ATOM 765 N N . ASP A 1 95 ? 9.334 -11.094 -4.122 1.00 82.88 95 ASP A N 1
ATOM 766 C CA . ASP A 1 95 ? 9.350 -10.058 -3.074 1.00 82.88 95 ASP A CA 1
ATOM 767 C C . ASP A 1 95 ? 8.532 -10.457 -1.832 1.00 82.88 95 ASP A C 1
ATOM 769 O O . ASP A 1 95 ? 7.300 -10.359 -1.776 1.00 82.88 95 ASP A O 1
ATOM 773 N N . THR A 1 96 ? 9.245 -10.874 -0.785 1.00 86.06 96 THR A N 1
ATOM 774 C CA . THR A 1 96 ? 8.666 -11.273 0.505 1.00 86.06 96 THR A CA 1
ATOM 775 C C . THR A 1 96 ? 7.950 -10.138 1.238 1.00 86.06 96 THR A C 1
ATOM 777 O O . THR A 1 96 ? 7.005 -10.408 1.987 1.00 86.06 96 THR A O 1
ATOM 780 N N . TYR A 1 97 ? 8.334 -8.875 1.023 1.00 86.81 97 TYR A N 1
ATOM 781 C CA . TYR A 1 97 ? 7.661 -7.730 1.638 1.00 86.81 97 TYR A CA 1
ATOM 782 C C . TYR A 1 97 ? 6.287 -7.500 1.013 1.00 86.81 97 TYR A C 1
ATOM 784 O O . TYR A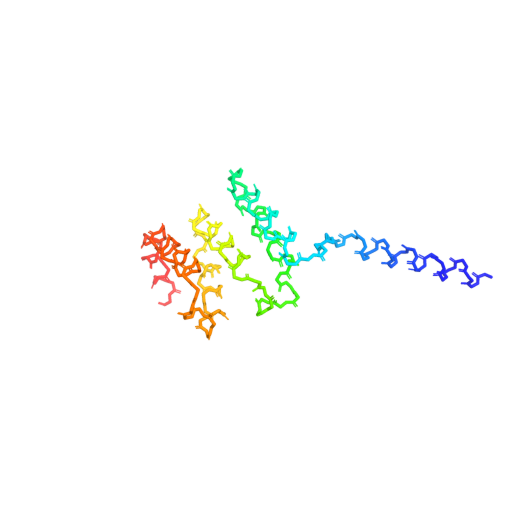 1 97 ? 5.312 -7.324 1.750 1.00 86.81 97 TYR A O 1
ATOM 792 N N . ILE A 1 98 ? 6.181 -7.580 -0.318 1.00 88.62 98 ILE A N 1
ATOM 793 C CA . ILE A 1 98 ? 4.883 -7.494 -0.999 1.00 88.62 98 ILE A CA 1
ATOM 794 C C . ILE A 1 98 ? 3.986 -8.661 -0.585 1.00 88.62 98 ILE A C 1
ATOM 796 O O . ILE A 1 98 ? 2.824 -8.441 -0.239 1.00 88.62 98 ILE A O 1
ATOM 800 N N . LEU A 1 99 ? 4.512 -9.890 -0.575 1.00 90.44 99 LEU A N 1
ATOM 801 C CA . LEU A 1 99 ? 3.746 -11.072 -0.168 1.00 90.44 99 LEU A CA 1
ATOM 802 C C . LEU A 1 99 ? 3.190 -10.923 1.255 1.00 90.44 99 LEU A C 1
ATOM 804 O O . LEU A 1 99 ? 2.003 -11.159 1.488 1.00 90.44 99 LEU A O 1
ATOM 808 N N . SER A 1 100 ? 4.014 -10.462 2.198 1.00 91.31 100 SER A N 1
ATOM 809 C CA . SER A 1 100 ? 3.584 -10.186 3.573 1.00 91.31 100 SER A CA 1
ATOM 810 C C . SER A 1 100 ? 2.493 -9.107 3.634 1.00 91.31 100 SER A C 1
ATOM 812 O O . SER A 1 100 ? 1.488 -9.263 4.336 1.00 91.31 100 SER A O 1
ATOM 814 N N . ALA A 1 101 ? 2.628 -8.040 2.841 1.00 91.81 101 ALA A N 1
ATOM 815 C CA . ALA A 1 101 ? 1.632 -6.976 2.754 1.00 91.81 101 ALA A CA 1
ATOM 816 C C . ALA A 1 101 ? 0.293 -7.467 2.180 1.00 91.81 101 ALA A C 1
ATOM 818 O O . ALA A 1 101 ? -0.760 -7.112 2.712 1.00 91.81 101 ALA A O 1
ATOM 819 N N . LEU A 1 102 ? 0.317 -8.316 1.147 1.00 92.31 102 LEU A N 1
ATOM 820 C CA . LEU A 1 102 ? -0.878 -8.947 0.580 1.00 92.31 102 LEU A CA 1
ATOM 821 C C . LEU A 1 102 ? -1.564 -9.851 1.603 1.00 92.31 102 LEU A C 1
ATOM 823 O O . LEU A 1 102 ? -2.773 -9.739 1.793 1.00 92.31 102 LEU A O 1
ATOM 827 N N . ILE A 1 103 ? -0.808 -10.697 2.309 1.00 91.50 103 ILE A N 1
ATOM 828 C CA . ILE A 1 103 ? -1.352 -11.553 3.373 1.00 91.50 103 ILE A CA 1
ATOM 829 C C . ILE A 1 103 ? -2.035 -10.696 4.445 1.00 91.50 103 ILE A C 1
ATOM 831 O O . ILE A 1 103 ? -3.164 -10.990 4.842 1.00 91.50 103 ILE A O 1
ATOM 835 N N . SER A 1 104 ? -1.382 -9.620 4.896 1.00 92.19 104 SER A N 1
ATOM 836 C CA . SER A 1 104 ? -1.951 -8.685 5.872 1.00 92.19 104 SER A CA 1
ATOM 837 C C . SER A 1 104 ? -3.239 -8.035 5.353 1.00 92.19 104 SER A C 1
ATOM 839 O O . SER A 1 104 ? -4.252 -8.039 6.055 1.00 92.19 104 SER A O 1
ATOM 841 N N . PHE A 1 105 ? -3.237 -7.563 4.104 1.00 94.62 105 PHE A N 1
ATOM 842 C CA . PHE A 1 105 ? -4.400 -6.967 3.448 1.00 94.62 105 PHE A CA 1
ATOM 843 C C . PHE A 1 105 ? -5.581 -7.937 3.345 1.00 94.62 105 PHE A C 1
ATOM 845 O O . PHE A 1 105 ? -6.690 -7.597 3.767 1.00 94.62 105 PHE A O 1
ATOM 852 N N . TYR A 1 106 ? -5.359 -9.146 2.827 1.00 92.06 106 TYR A N 1
ATOM 853 C CA . TYR A 1 106 ? -6.420 -10.139 2.673 1.00 92.06 106 TYR A CA 1
ATOM 854 C C . TYR A 1 106 ? -6.955 -10.593 4.029 1.00 92.06 106 TYR A C 1
ATOM 856 O O . TYR A 1 106 ? -8.167 -10.703 4.191 1.00 92.06 106 TYR A O 1
ATOM 864 N N . ASN A 1 107 ? -6.086 -10.780 5.030 1.00 90.88 107 ASN A N 1
ATOM 865 C CA . ASN A 1 107 ? -6.502 -11.115 6.391 1.00 90.88 107 ASN A CA 1
ATOM 866 C C . ASN A 1 107 ? -7.359 -10.018 7.034 1.00 90.88 107 ASN A C 1
ATOM 868 O O . ASN A 1 107 ? -8.390 -10.341 7.624 1.00 90.88 107 ASN A O 1
ATOM 872 N N . ALA A 1 108 ? -6.970 -8.747 6.892 1.00 89.56 108 ALA A N 1
ATOM 873 C CA . ALA A 1 108 ? -7.724 -7.612 7.426 1.00 89.56 108 ALA A CA 1
ATOM 874 C C . ALA A 1 108 ? -9.122 -7.493 6.796 1.00 89.56 108 ALA A C 1
ATOM 876 O O . ALA A 1 108 ? -10.078 -7.109 7.465 1.00 89.56 108 ALA A O 1
ATOM 877 N N . ASN A 1 109 ? -9.256 -7.891 5.529 1.00 85.38 109 ASN A N 1
ATOM 878 C CA . ASN A 1 109 ? -10.484 -7.733 4.754 1.00 85.38 109 ASN A CA 1
ATOM 879 C C . ASN A 1 109 ? -11.343 -9.001 4.630 1.00 85.38 109 ASN A C 1
ATOM 881 O O . ASN A 1 109 ? -12.391 -8.954 3.986 1.00 85.38 109 ASN A O 1
ATOM 885 N N . LYS A 1 110 ? -10.970 -10.117 5.280 1.00 79.25 110 LYS A N 1
ATOM 886 C CA . LYS A 1 110 ? -11.684 -11.416 5.220 1.00 79.25 110 LYS A CA 1
ATOM 887 C C . LYS A 1 110 ? -13.203 -11.319 5.386 1.00 79.25 110 LYS A C 1
ATOM 889 O O . LYS A 1 110 ? -13.932 -12.063 4.742 1.00 79.25 110 LYS A O 1
ATOM 894 N N . ARG A 1 111 ? -13.684 -10.416 6.246 1.00 67.81 111 ARG A N 1
ATOM 895 C CA . ARG A 1 111 ? -15.120 -10.227 6.518 1.00 67.81 111 ARG A CA 1
ATOM 896 C C . ARG A 1 111 ? -15.869 -9.519 5.388 1.00 67.81 111 ARG A C 1
ATOM 898 O O . ARG A 1 111 ? -17.042 -9.805 5.179 1.00 67.81 111 ARG A O 1
ATOM 905 N N . ASN A 1 112 ? -15.197 -8.641 4.649 1.00 60.81 112 ASN A N 1
ATOM 906 C CA . ASN A 1 112 ? -15.821 -7.811 3.621 1.00 60.81 112 ASN A CA 1
ATOM 907 C C . ASN A 1 112 ? -15.919 -8.533 2.259 1.00 60.81 112 ASN A C 1
ATOM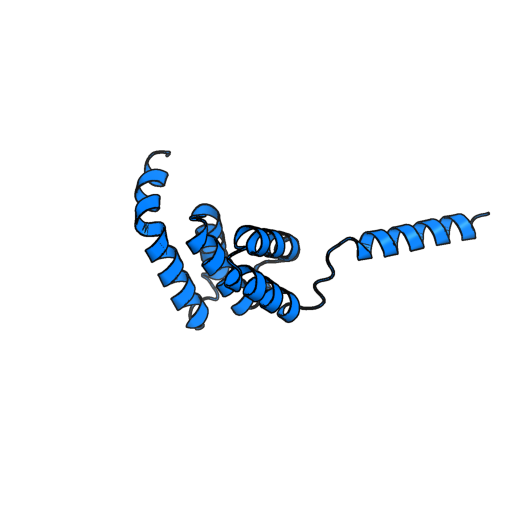 909 O O . ASN A 1 112 ? -16.813 -8.225 1.476 1.00 60.81 112 ASN A O 1
ATOM 913 N N . PHE A 1 113 ? -15.110 -9.577 2.016 1.00 58.44 113 PHE A N 1
ATOM 914 C CA . PHE A 1 113 ? -15.264 -10.454 0.839 1.00 58.44 113 PHE A CA 1
ATOM 915 C C . PHE A 1 113 ? -16.603 -11.209 0.809 1.00 58.44 113 PHE A C 1
ATOM 917 O O . PHE A 1 113 ? -17.030 -11.658 -0.249 1.00 58.44 113 PHE A O 1
ATOM 924 N N . HIS A 1 114 ? -17.288 -11.347 1.949 1.00 51.03 114 HIS A N 1
ATOM 925 C CA . HIS A 1 114 ? -18.587 -12.021 2.006 1.00 51.03 114 HIS A CA 1
ATOM 926 C C . HIS A 1 114 ? -19.755 -11.137 1.526 1.00 51.03 114 HIS A C 1
ATOM 928 O O . HIS A 1 114 ? -20.830 -11.660 1.239 1.00 51.03 114 HIS A O 1
ATOM 934 N N . CYS A 1 115 ? -19.553 -9.818 1.408 1.00 47.91 115 CYS A N 1
ATOM 935 C CA . CYS A 1 115 ? -20.584 -8.882 0.952 1.00 47.91 115 CYS A CA 1
ATOM 936 C C . CYS A 1 115 ? -20.487 -8.547 -0.547 1.00 47.91 115 CYS A C 1
ATOM 938 O O . CYS A 1 115 ? -21.526 -8.359 -1.169 1.00 47.91 115 CYS A O 1
ATOM 940 N N . GLU A 1 116 ? -19.297 -8.547 -1.159 1.00 47.44 116 GLU A N 1
ATOM 941 C CA . GLU A 1 116 ? -19.140 -8.220 -2.594 1.00 47.44 116 GLU A CA 1
ATOM 942 C C . GLU A 1 116 ? -19.605 -9.341 -3.552 1.00 47.44 116 GLU A C 1
ATOM 944 O O . GLU A 1 116 ? -19.806 -9.086 -4.735 1.00 47.44 116 GLU A O 1
ATOM 949 N N . ILE A 1 117 ? -19.849 -10.568 -3.066 1.00 47.28 117 ILE A N 1
ATOM 950 C CA . ILE A 1 117 ? -20.395 -11.668 -3.896 1.00 47.28 117 ILE A CA 1
ATOM 951 C C . ILE A 1 117 ? -21.930 -11.566 -4.045 1.00 47.28 117 ILE A C 1
ATOM 953 O O . ILE A 1 117 ? -22.521 -12.284 -4.841 1.00 47.28 117 ILE A O 1
ATOM 957 N N . LYS A 1 118 ? -22.607 -10.667 -3.314 1.00 37.66 118 LYS A N 1
ATOM 958 C CA . LYS A 1 118 ? -24.069 -10.487 -3.427 1.00 37.66 118 LYS A CA 1
ATOM 959 C C . LYS A 1 118 ? -24.510 -9.447 -4.463 1.00 37.66 118 LYS A C 1
ATOM 961 O O . LYS A 1 118 ? -25.711 -9.235 -4.597 1.00 37.66 118 LYS A O 1
ATOM 966 N N . GLU A 1 119 ? -23.584 -8.818 -5.184 1.00 37.72 119 GLU A N 1
ATOM 967 C CA . GLU A 1 119 ? -23.902 -7.799 -6.201 1.00 37.72 119 GLU A CA 1
ATOM 968 C C . GLU A 1 119 ? -23.535 -8.210 -7.639 1.00 37.72 119 GLU A C 1
ATOM 970 O O . GLU A 1 119 ? -23.339 -7.347 -8.493 1.00 37.72 119 GLU A O 1
ATOM 975 N N . TYR A 1 120 ? -23.495 -9.516 -7.930 1.00 37.94 120 TYR A N 1
ATOM 976 C CA . TYR A 1 120 ? -23.456 -10.041 -9.302 1.00 37.94 120 TYR A CA 1
ATOM 977 C C . TYR A 1 120 ? -24.501 -11.134 -9.517 1.00 37.94 120 TYR A C 1
ATOM 979 O O . TYR A 1 120 ? -24.602 -12.031 -8.649 1.00 37.94 120 TYR A O 1
#

Organism: NCBI:txid392030

Solvent-accessible surface area (backbone atoms only — not comparable to full-atom values): 6840 Å² total; per-residue (Å²): 123,66,67,64,55,50,50,51,50,50,54,48,48,54,52,53,61,64,66,45,83,81,64,90,39,74,64,56,45,30,53,50,28,43,55,25,46,78,68,71,35,28,69,61,24,45,53,52,47,55,67,56,43,78,79,49,63,91,74,56,52,67,64,40,52,30,44,46,30,50,28,23,32,76,71,60,40,56,72,60,40,51,57,50,48,70,73,41,60,91,70,46,93,83,41,68,64,45,52,52,28,50,53,52,25,52,63,65,38,58,75,59,64,72,59,67,67,75,78,115

Secondary structure (DSSP, 8-state):
-HHHHHHHHHHHHHHHHTTS----SHHHHHHHHHHHHHTT-HHHHHHHHHHHHTT-GGGS-HHHHHHHHHHHHHHT-HHHHHHHHHHHTTT-TT-HHHHHHHHHHHHHHTTGGGTGGGG-